Protein AF-A6BE42-F1 (afdb_monomer_lite)

Sequence (98 aa):
MLKKKLRGKSKFLRKMNELMEIYSRNQDTAFAYRELLGLEPLIKYEGERAMFDLNRASLLYDMERYREAENVLRRIPSINPMFDAMCESLRFKILDAK

pLDDT: mean 91.85, std 14.09, range [37.66, 98.56]

Organism: NCBI:txid411462

Secondary structure (DSSP, 8-state):
-------S--HHHHHHHHHHHHHHHH--HHHHHHHHHHTGGG--SHHHHHHHHHHHHHHHHHTT-HHHHHHHHTTPPP--HHHHHHHHHHHHHHHHT-

Foldseek 3Di:
DPCPDPPDPQPLVVQLVVLVVVCVPPVPLVVSLVVLVVSVVSDDDLVSVLVSLLVNLVSCVSVVVLVVSVVSLVPRDDDDPVSVVSSVVSVVVSVVSD

Radius of gyration: 13.94 Å; chains: 1; bounding box: 27×29×40 Å

Structure (mmCIF, N/CA/C/O backbone):
data_AF-A6BE42-F1
#
_entry.id   AF-A6BE42-F1
#
loop_
_atom_site.group_PDB
_atom_site.id
_atom_site.type_symbol
_atom_site.label_atom_id
_atom_site.label_alt_id
_atom_site.label_comp_id
_atom_site.label_asym_id
_atom_site.label_entity_id
_atom_site.label_seq_id
_atom_site.pdbx_PDB_ins_code
_atom_site.Cartn_x
_atom_site.Cartn_y
_atom_site.Cartn_z
_atom_site.occupancy
_atom_site.B_iso_or_equiv
_atom_site.auth_seq_id
_atom_site.auth_comp_id
_atom_site.auth_asym_id
_atom_site.auth_atom_id
_atom_site.pdbx_PDB_model_num
ATOM 1 N N . MET A 1 1 ? -16.103 17.849 18.910 1.00 37.66 1 MET A N 1
ATOM 2 C CA . MET A 1 1 ? -15.812 16.576 19.618 1.00 37.66 1 MET A CA 1
ATOM 3 C C . MET A 1 1 ? -14.912 15.695 18.751 1.00 37.66 1 MET A C 1
ATOM 5 O O . MET A 1 1 ? -15.426 14.985 17.906 1.00 37.66 1 MET A O 1
ATOM 9 N N . LEU A 1 2 ? -13.589 15.714 18.941 1.00 44.28 2 LEU A N 1
ATOM 10 C CA . LEU A 1 2 ? -12.653 14.813 18.236 1.00 44.28 2 LEU A CA 1
ATOM 11 C C . LEU A 1 2 ? -11.622 14.260 19.228 1.00 44.28 2 LEU A C 1
ATOM 13 O O . LEU A 1 2 ? -10.425 14.486 19.139 1.00 44.28 2 LEU A O 1
ATOM 17 N N . LYS A 1 3 ? -12.120 13.562 20.251 1.00 45.69 3 LYS A N 1
ATOM 18 C CA . LYS A 1 3 ? -11.299 12.725 21.136 1.00 45.69 3 LYS A CA 1
ATOM 19 C C . LYS A 1 3 ? -12.020 11.408 21.406 1.00 45.69 3 LYS A C 1
ATOM 21 O O . LYS A 1 3 ? -12.247 11.035 22.555 1.00 45.69 3 LYS A O 1
ATOM 26 N N . LYS A 1 4 ? -12.383 10.669 20.351 1.00 46.78 4 LYS A N 1
ATOM 27 C CA . LYS A 1 4 ? -12.580 9.223 20.519 1.00 46.78 4 LYS A CA 1
ATOM 28 C C . LYS A 1 4 ? -11.193 8.599 20.628 1.00 46.78 4 LYS A C 1
ATOM 30 O O . LYS A 1 4 ? -10.542 8.285 19.643 1.00 46.78 4 LYS A O 1
ATOM 35 N N . LYS A 1 5 ? -10.736 8.542 21.883 1.00 42.22 5 LYS A N 1
ATOM 36 C CA . LYS A 1 5 ? -9.596 7.777 22.389 1.00 42.22 5 LYS A CA 1
ATOM 37 C C . LYS A 1 5 ? -9.367 6.515 21.545 1.00 42.22 5 LYS A C 1
ATOM 39 O O . LYS A 1 5 ? -10.283 5.707 21.411 1.00 42.22 5 LYS A O 1
ATOM 44 N N . LEU A 1 6 ? -8.124 6.334 21.093 1.00 50.75 6 LEU A N 1
ATOM 45 C CA . LEU A 1 6 ? -7.497 5.120 20.540 1.00 50.75 6 LEU A CA 1
ATOM 46 C C . LEU A 1 6 ? -7.532 3.932 21.534 1.00 50.75 6 LEU A C 1
ATOM 48 O O . LEU A 1 6 ? -6.524 3.287 21.801 1.00 50.75 6 LEU A O 1
ATOM 52 N N . ARG A 1 7 ? -8.679 3.661 22.164 1.00 47.97 7 ARG A N 1
ATOM 53 C CA . ARG A 1 7 ? -8.839 2.670 23.240 1.00 47.97 7 ARG A CA 1
ATOM 54 C C . ARG A 1 7 ? -9.170 1.260 22.745 1.00 47.97 7 ARG A C 1
ATOM 56 O O . ARG A 1 7 ? -9.510 0.396 23.541 1.00 47.97 7 ARG A O 1
ATOM 63 N N . GLY A 1 8 ? -8.976 1.000 21.459 1.00 55.34 8 GLY A N 1
ATOM 64 C CA . GLY A 1 8 ? -8.802 -0.342 20.916 1.00 55.34 8 GLY A CA 1
ATOM 65 C C . GLY A 1 8 ? -7.827 -0.245 19.754 1.00 55.34 8 GLY A C 1
ATOM 66 O O . GLY A 1 8 ? -8.079 0.525 18.829 1.00 55.34 8 GLY A O 1
ATOM 67 N N . LYS A 1 9 ? -6.693 -0.957 19.813 1.00 73.44 9 LYS A N 1
ATOM 68 C CA . LYS A 1 9 ? -5.736 -1.031 18.696 1.00 73.44 9 LYS A CA 1
ATOM 69 C C . LYS A 1 9 ? -6.521 -1.394 17.435 1.00 73.44 9 LYS A C 1
ATOM 71 O O . LYS A 1 9 ? -7.232 -2.401 17.438 1.00 73.44 9 LYS A O 1
ATOM 76 N N . SER A 1 10 ? -6.446 -0.561 16.399 1.00 89.69 10 SER A N 1
ATOM 77 C CA . SER A 1 10 ? -7.158 -0.818 15.149 1.00 89.69 10 SER A CA 1
ATOM 78 C C . SER A 1 10 ? -6.841 -2.228 14.652 1.00 89.69 10 SER A C 1
ATOM 80 O O . SER A 1 10 ? -5.675 -2.594 14.484 1.00 89.69 10 SER A O 1
ATOM 82 N N . LYS A 1 11 ? -7.888 -3.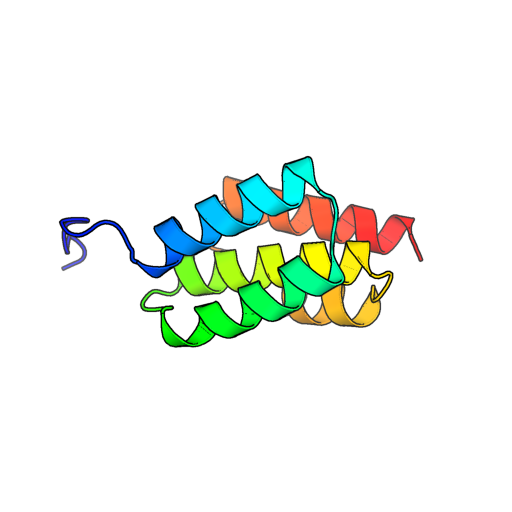038 14.450 1.00 93.62 11 LYS A N 1
ATOM 83 C CA . LYS A 1 11 ? -7.743 -4.401 13.923 1.00 93.62 11 LYS A CA 1
ATOM 84 C C . LYS A 1 11 ? -7.132 -4.366 12.522 1.00 93.62 11 LYS A C 1
ATOM 86 O O . LYS A 1 11 ? -6.317 -5.232 12.217 1.00 93.62 11 LYS A O 1
ATOM 91 N N . PHE A 1 12 ? -7.509 -3.363 11.727 1.00 95.56 12 PHE A N 1
ATOM 92 C CA . PHE A 1 12 ? -6.927 -3.092 10.421 1.00 95.56 12 PHE A CA 1
ATOM 93 C C . PHE A 1 12 ? -5.431 -2.795 10.547 1.00 95.56 12 PHE A C 1
ATOM 95 O O . PHE A 1 12 ? -4.638 -3.557 10.010 1.00 95.56 12 PHE A O 1
ATOM 102 N N . LEU A 1 13 ? -5.034 -1.783 11.333 1.00 93.25 13 LEU A N 1
ATOM 103 C CA . LEU A 1 13 ? -3.617 -1.403 11.452 1.00 93.25 13 LEU A CA 1
ATOM 104 C C . LEU A 1 13 ? -2.753 -2.551 11.976 1.00 93.25 13 LEU A C 1
ATOM 106 O O . LEU A 1 13 ? -1.649 -2.759 11.492 1.00 93.25 13 LEU A O 1
ATOM 110 N N . ARG A 1 14 ? -3.262 -3.340 12.930 1.00 94.62 14 ARG A N 1
ATOM 111 C CA . ARG A 1 1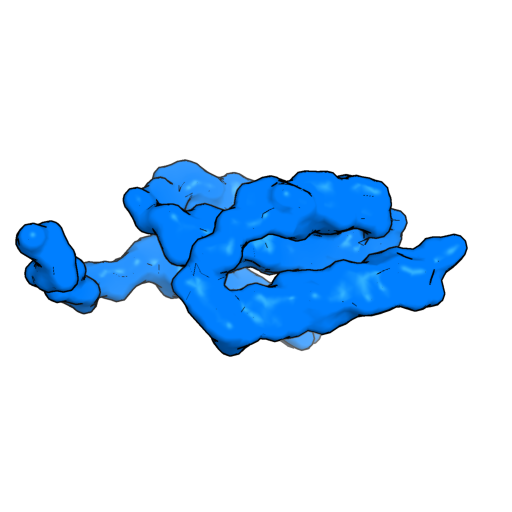4 ? -2.538 -4.514 13.429 1.00 94.62 14 ARG A CA 1
ATOM 112 C C . ARG A 1 14 ? -2.272 -5.531 12.317 1.00 94.62 14 ARG A C 1
ATOM 114 O O . ARG A 1 14 ? -1.140 -5.971 12.180 1.00 94.62 14 ARG A O 1
ATOM 121 N N . LYS A 1 15 ? -3.303 -5.898 11.549 1.00 96.62 15 LYS A N 1
ATOM 122 C CA . LYS A 1 15 ? -3.170 -6.870 10.453 1.00 96.62 15 LYS A CA 1
ATOM 123 C C . LYS A 1 15 ? -2.349 -6.324 9.287 1.00 96.62 15 LYS A C 1
ATOM 125 O O . LYS A 1 15 ? -1.601 -7.077 8.686 1.00 96.62 15 LYS A O 1
ATOM 130 N N . MET A 1 16 ? -2.466 -5.029 9.002 1.00 95.75 16 MET A N 1
ATOM 131 C CA . MET A 1 16 ? -1.665 -4.352 7.988 1.00 95.75 16 MET A CA 1
ATOM 132 C C . MET A 1 16 ? -0.181 -4.399 8.334 1.00 95.75 16 MET A C 1
ATOM 134 O O . MET A 1 16 ? 0.627 -4.799 7.510 1.00 95.75 16 MET A O 1
ATOM 138 N N . ASN A 1 17 ? 0.176 -4.029 9.565 1.00 94.06 17 ASN A N 1
ATOM 139 C CA . ASN A 1 17 ? 1.572 -4.025 9.995 1.00 94.06 17 ASN A CA 1
ATOM 140 C C . ASN A 1 17 ? 2.175 -5.434 9.956 1.00 94.06 17 ASN A C 1
ATOM 142 O O . ASN A 1 17 ? 3.292 -5.597 9.484 1.00 94.06 17 ASN A O 1
ATOM 146 N N . GLU A 1 18 ? 1.419 -6.445 10.396 1.00 96.00 18 GLU A N 1
ATOM 147 C CA . GLU A 1 18 ? 1.816 -7.857 10.310 1.00 96.00 18 GLU A CA 1
ATOM 148 C C . GLU A 1 18 ? 2.038 -8.293 8.852 1.00 96.00 18 GLU A C 1
ATOM 150 O O . GLU A 1 18 ? 3.059 -8.897 8.531 1.00 96.00 18 GLU A O 1
ATOM 155 N N . LEU A 1 19 ? 1.122 -7.926 7.951 1.00 96.88 19 LEU A N 1
ATOM 156 C CA . LEU A 1 19 ? 1.245 -8.217 6.525 1.00 96.88 19 LEU A CA 1
ATOM 157 C C . LEU A 1 19 ? 2.483 -7.554 5.905 1.00 96.88 19 LEU A C 1
ATOM 159 O O . LEU A 1 19 ? 3.228 -8.213 5.185 1.00 96.88 19 LEU A O 1
ATOM 163 N N . MET A 1 20 ? 2.720 -6.273 6.193 1.00 93.62 20 MET A N 1
ATOM 164 C CA . MET A 1 20 ? 3.863 -5.542 5.638 1.00 93.62 20 MET A CA 1
ATOM 165 C C . MET A 1 20 ? 5.198 -6.026 6.220 1.00 93.62 20 MET A C 1
ATOM 167 O O . MET A 1 20 ? 6.202 -6.036 5.512 1.00 93.62 20 MET A O 1
ATOM 171 N N . GLU A 1 21 ? 5.221 -6.490 7.474 1.00 95.75 21 GLU A N 1
ATOM 172 C CA . GLU A 1 21 ? 6.389 -7.157 8.059 1.00 95.75 21 GLU A CA 1
ATOM 173 C C . GLU A 1 21 ? 6.706 -8.469 7.328 1.00 95.75 21 GLU A C 1
ATOM 175 O O . GLU A 1 21 ? 7.860 -8.705 6.970 1.00 95.75 21 GLU A O 1
ATOM 180 N N . ILE A 1 22 ? 5.692 -9.295 7.048 1.00 95.25 22 ILE A N 1
ATOM 181 C CA . ILE A 1 22 ? 5.852 -10.518 6.248 1.00 95.25 22 ILE A CA 1
ATOM 182 C C . ILE A 1 22 ? 6.368 -10.172 4.848 1.00 95.25 22 ILE A C 1
ATOM 184 O O . ILE A 1 22 ? 7.380 -10.734 4.423 1.00 95.25 22 ILE A O 1
ATOM 188 N N . TYR A 1 23 ? 5.723 -9.210 4.178 1.00 95.94 23 TYR A N 1
ATOM 189 C CA . TYR A 1 23 ? 6.105 -8.763 2.840 1.00 95.94 23 TYR A CA 1
ATOM 190 C C . TYR A 1 23 ? 7.565 -8.302 2.785 1.00 95.94 23 TYR A C 1
ATOM 192 O O . TYR A 1 23 ? 8.316 -8.723 1.910 1.00 95.94 23 TYR A O 1
ATOM 200 N N . SER A 1 24 ? 8.011 -7.520 3.774 1.00 94.50 24 SER A N 1
ATOM 201 C CA . SER A 1 24 ? 9.395 -7.033 3.833 1.00 94.50 24 SER A CA 1
ATOM 202 C C . SER A 1 24 ? 10.443 -8.152 3.803 1.00 94.50 24 SER A C 1
ATOM 204 O O . SER A 1 24 ? 11.542 -7.944 3.291 1.00 94.50 24 SER A O 1
ATOM 206 N N . ARG A 1 25 ? 10.104 -9.344 4.313 1.00 94.81 25 ARG A N 1
ATOM 207 C CA . ARG A 1 25 ? 11.019 -10.489 4.413 1.00 94.81 25 ARG A CA 1
ATOM 208 C C . ARG A 1 25 ? 10.961 -11.402 3.199 1.00 94.81 25 ARG A C 1
ATOM 210 O O . ARG A 1 25 ? 11.991 -11.936 2.808 1.00 94.81 25 ARG A O 1
ATOM 217 N N . ASN A 1 26 ? 9.767 -11.630 2.655 1.00 92.94 26 ASN A N 1
ATOM 218 C CA . ASN A 1 26 ? 9.562 -12.618 1.597 1.00 92.94 26 ASN A CA 1
ATOM 219 C C . ASN A 1 26 ? 9.480 -12.009 0.190 1.00 92.94 26 ASN A C 1
ATOM 221 O O . ASN A 1 26 ? 9.662 -12.745 -0.773 1.00 92.94 26 ASN A O 1
ATOM 225 N N . GLN A 1 27 ? 9.223 -10.699 0.079 1.00 93.56 27 GLN A N 1
ATOM 226 C CA . GLN A 1 27 ? 9.058 -9.957 -1.176 1.00 93.56 27 GLN A CA 1
ATOM 227 C C . GLN A 1 27 ? 8.015 -10.581 -2.131 1.00 93.56 27 GLN A C 1
ATOM 229 O O . GLN A 1 27 ? 8.041 -10.352 -3.340 1.00 93.56 27 GLN A O 1
ATOM 234 N N . ASP A 1 28 ? 7.061 -11.361 -1.603 1.00 96.94 28 ASP A N 1
ATOM 235 C CA . ASP A 1 28 ? 5.978 -11.949 -2.398 1.00 96.94 28 ASP A CA 1
ATOM 236 C C . ASP A 1 28 ? 4.852 -10.925 -2.580 1.00 96.94 28 ASP A C 1
ATOM 238 O O . ASP A 1 28 ? 3.903 -10.826 -1.792 1.00 96.94 28 ASP A O 1
ATOM 242 N N . THR A 1 29 ? 4.989 -10.132 -3.638 1.00 96.69 29 THR A N 1
ATOM 243 C CA . THR A 1 29 ? 4.092 -9.013 -3.937 1.00 96.69 29 THR A CA 1
ATOM 244 C C . THR A 1 29 ? 2.676 -9.476 -4.280 1.00 96.69 29 THR A C 1
ATOM 246 O O . THR A 1 29 ? 1.699 -8.846 -3.870 1.00 96.69 29 THR A O 1
ATOM 249 N N . ALA A 1 30 ? 2.532 -10.600 -4.991 1.00 96.06 30 ALA A N 1
ATOM 250 C CA . ALA A 1 30 ? 1.225 -11.124 -5.384 1.00 96.06 30 ALA A CA 1
ATOM 251 C C . ALA A 1 30 ? 0.435 -11.624 -4.164 1.00 96.06 30 ALA A C 1
ATOM 253 O O . ALA A 1 30 ? -0.761 -11.337 -4.033 1.00 96.06 30 ALA A O 1
ATOM 254 N N . PHE A 1 31 ? 1.110 -12.325 -3.247 1.00 97.25 31 PHE A N 1
ATOM 255 C CA . PHE A 1 31 ? 0.542 -12.700 -1.956 1.00 97.25 31 PHE A CA 1
ATOM 256 C C . PHE A 1 31 ? 0.144 -11.462 -1.150 1.00 97.25 31 PHE A C 1
ATOM 258 O O . PHE A 1 31 ? -1.014 -11.346 -0.739 1.00 97.25 31 PHE A O 1
ATOM 265 N N . ALA A 1 32 ? 1.072 -10.515 -0.975 1.00 98.06 32 ALA A N 1
ATOM 266 C CA . ALA A 1 32 ? 0.835 -9.315 -0.183 1.00 98.06 32 ALA A CA 1
ATOM 267 C C . ALA A 1 32 ? -0.349 -8.501 -0.716 1.00 98.06 32 ALA A C 1
ATOM 269 O O . ALA A 1 32 ? -1.197 -8.062 0.060 1.00 98.06 32 ALA A O 1
ATOM 270 N N . TYR A 1 33 ? -0.466 -8.359 -2.039 1.00 98.38 33 TYR A N 1
ATOM 271 C CA . TYR A 1 33 ? -1.568 -7.633 -2.663 1.00 98.38 33 TYR A CA 1
ATOM 272 C C . TYR A 1 33 ? -2.920 -8.294 -2.391 1.00 98.38 33 TYR A C 1
ATOM 274 O O . TYR A 1 33 ? -3.881 -7.613 -2.030 1.00 98.38 33 TYR A O 1
ATOM 282 N N . ARG A 1 34 ? -3.011 -9.623 -2.523 1.00 98.31 34 ARG A N 1
ATOM 283 C CA . ARG A 1 34 ? -4.254 -10.357 -2.258 1.00 98.31 34 ARG A CA 1
ATOM 284 C C . ARG A 1 34 ? -4.678 -10.243 -0.794 1.00 98.31 34 ARG A C 1
ATOM 286 O O . ARG A 1 34 ? -5.840 -9.944 -0.522 1.00 98.31 34 ARG A O 1
ATOM 293 N N . GLU A 1 35 ? -3.748 -10.453 0.133 1.00 98.25 35 GLU A N 1
ATOM 294 C CA . GLU A 1 35 ? -4.032 -10.352 1.567 1.00 98.25 35 GLU A CA 1
ATOM 295 C C . GLU A 1 35 ? -4.413 -8.926 1.964 1.00 98.25 35 GLU A C 1
ATOM 297 O O . GLU A 1 35 ? -5.349 -8.739 2.743 1.00 98.25 35 GLU A O 1
ATOM 302 N N . LEU A 1 36 ? -3.755 -7.919 1.374 1.00 98.25 36 LEU A N 1
ATOM 303 C CA . LEU A 1 36 ? -4.077 -6.513 1.581 1.00 98.25 36 LEU A CA 1
ATOM 304 C C . LEU A 1 36 ? -5.546 -6.242 1.255 1.00 98.25 36 LEU A C 1
ATOM 306 O O . LEU A 1 36 ? -6.253 -5.698 2.100 1.00 98.25 36 LEU A O 1
ATOM 310 N N . LEU A 1 37 ? -6.029 -6.662 0.079 1.00 98.25 37 LEU A N 1
ATOM 311 C CA . LEU A 1 37 ? -7.432 -6.482 -0.317 1.00 98.25 37 LEU A CA 1
ATOM 312 C C . LEU A 1 37 ? -8.410 -7.128 0.678 1.00 98.25 37 LEU A C 1
ATOM 314 O O . LEU A 1 37 ? -9.459 -6.558 0.972 1.00 98.25 37 LEU A O 1
ATOM 318 N N . GLY A 1 38 ? -8.043 -8.267 1.273 1.00 98.38 38 GLY A N 1
ATOM 319 C CA . GLY A 1 38 ? -8.828 -8.915 2.328 1.00 98.38 38 GLY A CA 1
ATOM 320 C C . GLY A 1 38 ? -8.968 -8.088 3.616 1.00 98.38 38 GLY A C 1
ATOM 321 O O . GLY A 1 38 ? -9.860 -8.350 4.426 1.00 98.38 38 GLY A O 1
ATOM 322 N N . LEU A 1 39 ? -8.121 -7.073 3.817 1.00 97.94 39 LEU A N 1
ATOM 323 C CA . LEU A 1 39 ? -8.195 -6.156 4.956 1.00 97.94 39 LEU A CA 1
ATOM 324 C C . LEU A 1 39 ? -9.139 -4.970 4.725 1.00 97.94 39 LEU A C 1
ATOM 326 O O . LEU A 1 39 ? -9.497 -4.315 5.705 1.00 97.94 39 LEU A O 1
ATOM 330 N N . GLU A 1 40 ? -9.566 -4.696 3.486 1.00 97.62 40 GLU A N 1
ATOM 331 C CA . GLU A 1 40 ? -10.408 -3.535 3.153 1.00 97.62 40 GLU A CA 1
ATOM 332 C C . GLU A 1 40 ? -11.686 -3.436 4.016 1.00 97.62 40 GLU A C 1
ATOM 334 O O . GLU A 1 40 ? -11.951 -2.354 4.548 1.00 97.62 40 GLU A O 1
ATOM 339 N N . PRO A 1 41 ? -12.427 -4.530 4.304 1.00 98.12 41 PRO A N 1
ATOM 340 C CA . PRO A 1 41 ? -13.617 -4.473 5.162 1.00 98.12 41 PRO A CA 1
ATOM 341 C C . PRO A 1 41 ? -13.344 -4.086 6.624 1.00 98.12 41 PRO A C 1
ATOM 343 O O . PRO A 1 41 ? -14.277 -3.845 7.391 1.00 98.12 41 PRO A O 1
ATOM 346 N N . LEU A 1 42 ? -12.079 -4.084 7.059 1.00 96.88 42 LEU A N 1
ATOM 347 C CA . LEU A 1 42 ? -11.693 -3.732 8.426 1.00 96.88 42 LEU A CA 1
ATOM 348 C C . LEU A 1 42 ? -11.442 -2.231 8.611 1.00 96.88 42 LEU A C 1
ATOM 350 O O . LEU A 1 42 ? -11.283 -1.805 9.758 1.00 96.88 42 LEU A O 1
ATOM 354 N N . ILE A 1 43 ? -11.390 -1.460 7.520 1.00 96.12 43 ILE A N 1
ATOM 355 C CA . ILE A 1 43 ? -11.157 -0.014 7.523 1.00 96.12 43 ILE A CA 1
ATOM 356 C C . ILE A 1 43 ? -12.354 0.696 8.158 1.00 96.12 43 ILE A C 1
ATOM 358 O O . ILE A 1 43 ? -13.507 0.461 7.799 1.00 96.12 43 ILE A O 1
ATOM 362 N N . LYS A 1 44 ? -12.080 1.585 9.113 1.00 94.94 44 LYS A N 1
ATOM 363 C CA . LYS A 1 44 ? -13.094 2.361 9.841 1.00 94.94 44 LYS A CA 1
ATOM 364 C C . LYS A 1 44 ? -12.886 3.862 9.755 1.00 94.94 44 LYS A C 1
ATOM 366 O O . LYS A 1 44 ? -13.839 4.611 9.957 1.00 94.94 44 LYS A O 1
ATOM 371 N N . TYR A 1 45 ? -11.655 4.300 9.513 1.00 91.25 45 TYR A N 1
ATOM 372 C CA . TYR A 1 45 ? -11.293 5.712 9.536 1.00 91.25 45 TYR A CA 1
ATOM 373 C C . TYR A 1 45 ? -10.614 6.136 8.239 1.00 91.25 45 TYR A C 1
ATOM 375 O O . TYR A 1 45 ? -9.937 5.348 7.586 1.00 91.25 45 TYR A O 1
ATOM 383 N N . GLU A 1 46 ? -10.734 7.417 7.910 1.00 91.19 46 GLU A N 1
ATOM 384 C CA . GLU A 1 46 ? -10.111 8.005 6.722 1.00 91.19 46 GLU A CA 1
ATOM 385 C C . GLU A 1 46 ? -8.587 7.812 6.700 1.00 91.19 46 GLU A C 1
ATOM 387 O O . GLU A 1 46 ? -8.033 7.403 5.686 1.00 91.19 46 GLU A O 1
ATOM 392 N N . GLY A 1 47 ? -7.910 7.977 7.842 1.00 91.62 47 GLY A N 1
ATOM 393 C CA . GLY A 1 47 ? -6.468 7.716 7.934 1.00 91.62 47 GLY A CA 1
ATOM 394 C C . GLY A 1 47 ? -6.088 6.249 7.685 1.00 91.62 47 GLY A C 1
ATOM 395 O O . GLY A 1 47 ? -5.021 5.970 7.146 1.00 91.62 47 GLY A O 1
ATOM 396 N N . GLU A 1 48 ? -6.964 5.298 8.025 1.00 94.75 48 GLU A N 1
ATOM 397 C CA . GLU A 1 48 ? -6.757 3.880 7.697 1.00 94.75 48 GLU A CA 1
ATOM 398 C C . GLU A 1 48 ? -6.965 3.624 6.205 1.00 94.75 48 GLU A C 1
ATOM 400 O O . GLU A 1 48 ? -6.198 2.873 5.607 1.00 94.75 48 GLU A O 1
ATOM 405 N N . ARG A 1 49 ? -7.958 4.286 5.598 1.00 97.06 49 ARG A N 1
ATOM 406 C CA . ARG A 1 49 ? -8.190 4.237 4.153 1.00 97.06 49 ARG A CA 1
ATOM 407 C C . ARG A 1 49 ? -6.991 4.784 3.380 1.00 97.06 49 ARG A C 1
ATOM 409 O O . ARG A 1 49 ? -6.529 4.128 2.456 1.00 97.06 49 ARG A O 1
ATOM 416 N N . ALA A 1 50 ? -6.451 5.926 3.795 1.00 96.31 50 ALA A N 1
ATOM 417 C CA . ALA A 1 50 ? -5.270 6.515 3.175 1.00 96.31 50 ALA A CA 1
ATOM 418 C C . ALA A 1 50 ? -4.055 5.573 3.267 1.00 96.31 50 ALA A C 1
ATOM 420 O O . ALA A 1 50 ? -3.388 5.324 2.266 1.00 96.31 50 ALA A O 1
ATOM 421 N N . MET A 1 51 ? -3.811 4.973 4.439 1.00 95.81 51 MET A N 1
ATOM 422 C CA . MET A 1 51 ? -2.754 3.967 4.618 1.00 95.81 51 MET A CA 1
ATOM 423 C C . MET A 1 51 ? -2.974 2.721 3.750 1.00 95.81 51 MET A C 1
ATOM 425 O O . MET A 1 51 ? -2.021 2.218 3.157 1.00 95.81 51 MET A O 1
ATOM 429 N N . PHE A 1 52 ? -4.208 2.220 3.660 1.00 97.94 52 PHE A N 1
ATOM 430 C CA . PHE A 1 52 ? -4.558 1.108 2.774 1.00 97.94 52 PHE A CA 1
ATOM 431 C C . PHE A 1 52 ? -4.220 1.427 1.318 1.00 97.94 52 PHE A C 1
ATOM 433 O O . PHE A 1 52 ? -3.516 0.658 0.666 1.00 97.94 52 PHE A O 1
ATOM 440 N N . ASP A 1 53 ? -4.696 2.570 0.823 1.00 98.50 53 ASP A N 1
ATOM 441 C CA . ASP A 1 53 ? -4.518 2.970 -0.568 1.00 98.50 53 ASP A CA 1
ATOM 442 C C . ASP A 1 53 ? -3.034 3.232 -0.888 1.00 98.50 53 ASP A C 1
ATOM 444 O O . ASP A 1 53 ? -2.571 2.827 -1.953 1.00 98.50 53 ASP A O 1
ATOM 448 N N . LEU A 1 54 ? -2.252 3.805 0.039 1.00 98.38 54 LEU A N 1
ATOM 449 C CA . LEU A 1 54 ? -0.806 3.982 -0.146 1.00 98.38 54 LEU A CA 1
ATOM 450 C C . LEU A 1 54 ? -0.077 2.634 -0.262 1.00 98.38 54 LEU A C 1
ATOM 452 O O . LEU A 1 54 ? 0.677 2.434 -1.209 1.00 98.38 54 LEU A O 1
ATOM 456 N N . ASN A 1 55 ? -0.337 1.683 0.643 1.00 98.00 55 ASN A N 1
ATOM 457 C CA . 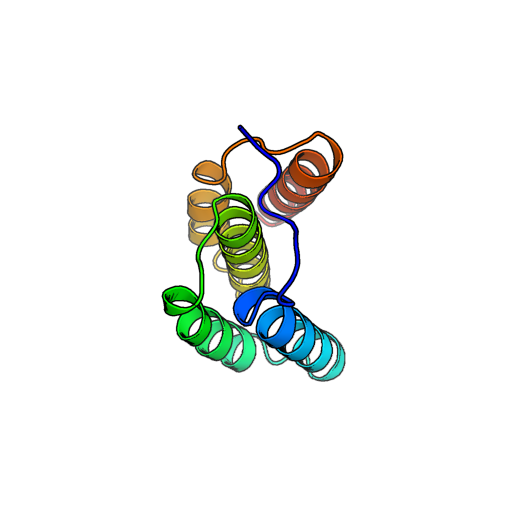ASN A 1 55 ? 0.273 0.347 0.560 1.00 98.00 55 ASN A CA 1
ATOM 458 C C . ASN A 1 55 ? -0.171 -0.398 -0.706 1.00 98.00 55 ASN A C 1
ATOM 460 O O . ASN A 1 55 ? 0.633 -1.067 -1.352 1.00 98.00 55 ASN A O 1
ATOM 464 N N . ARG A 1 56 ? -1.435 -0.234 -1.113 1.00 98.56 56 ARG A N 1
ATOM 465 C CA . ARG A 1 56 ? -1.952 -0.805 -2.360 1.00 98.56 56 ARG A CA 1
ATOM 466 C C . ARG A 1 56 ? -1.235 -0.231 -3.577 1.00 98.56 56 ARG A C 1
ATOM 468 O O . ARG A 1 56 ? -0.919 -0.986 -4.492 1.00 98.56 56 ARG A O 1
ATOM 475 N N . ALA A 1 57 ? -0.989 1.077 -3.597 1.00 98.56 57 ALA A N 1
ATOM 476 C CA . ALA A 1 57 ? -0.233 1.723 -4.660 1.00 98.56 57 ALA A CA 1
ATOM 477 C C . ALA A 1 57 ? 1.219 1.228 -4.704 1.00 98.56 57 ALA A C 1
ATOM 479 O O . ALA A 1 57 ? 1.702 0.930 -5.792 1.00 98.56 57 ALA A O 1
ATOM 480 N N . SER A 1 58 ? 1.882 1.073 -3.552 1.00 98.00 58 SER A N 1
ATOM 481 C CA . SER A 1 58 ? 3.245 0.524 -3.487 1.00 98.00 58 SER A CA 1
ATOM 482 C C . SER A 1 58 ? 3.316 -0.888 -4.066 1.00 98.00 58 SER A C 1
ATOM 484 O O . SER A 1 58 ? 4.129 -1.146 -4.941 1.00 98.00 58 SER A O 1
ATOM 486 N N . LEU A 1 59 ? 2.401 -1.779 -3.675 1.00 98.25 59 LEU A N 1
ATOM 487 C CA . LEU A 1 59 ? 2.373 -3.143 -4.215 1.00 98.25 59 LEU A CA 1
ATOM 488 C C . LEU A 1 59 ? 2.030 -3.172 -5.714 1.00 98.25 59 LEU A C 1
ATOM 490 O O . LEU A 1 59 ? 2.520 -4.024 -6.445 1.00 98.25 59 LEU A O 1
ATOM 494 N N . LEU A 1 60 ? 1.193 -2.248 -6.202 1.00 98.44 60 LEU A N 1
ATOM 495 C CA . LEU A 1 60 ? 0.956 -2.093 -7.643 1.00 98.44 60 LEU A CA 1
ATOM 496 C C . LEU A 1 60 ? 2.214 -1.636 -8.382 1.00 98.44 60 LEU A C 1
ATOM 498 O O . LEU A 1 60 ? 2.458 -2.122 -9.481 1.00 98.44 60 LEU A O 1
ATOM 502 N N . TYR A 1 61 ? 2.996 -0.732 -7.793 1.00 97.94 61 TYR A N 1
ATOM 503 C CA . TYR A 1 61 ? 4.290 -0.324 -8.333 1.00 97.94 61 TYR A CA 1
ATOM 504 C C . TYR A 1 61 ? 5.272 -1.502 -8.385 1.00 97.94 61 TYR A C 1
ATOM 506 O O . TYR A 1 61 ? 5.874 -1.723 -9.430 1.00 97.94 61 TYR A O 1
ATOM 514 N N . ASP A 1 62 ? 5.362 -2.296 -7.315 1.00 97.12 62 ASP A N 1
ATOM 515 C CA . ASP A 1 62 ? 6.238 -3.476 -7.247 1.00 97.12 62 ASP A CA 1
ATOM 516 C C . ASP A 1 62 ? 5.825 -4.573 -8.256 1.00 97.12 62 ASP A C 1
ATOM 518 O O . ASP A 1 62 ? 6.653 -5.363 -8.695 1.00 97.12 62 ASP A O 1
ATOM 522 N N . MET A 1 63 ? 4.553 -4.600 -8.677 1.00 97.56 63 MET A N 1
ATOM 523 C CA . MET A 1 63 ? 4.050 -5.436 -9.783 1.00 97.56 63 MET A CA 1
ATOM 524 C C . MET A 1 63 ? 4.166 -4.774 -11.170 1.00 97.56 63 MET A C 1
ATOM 526 O O . MET A 1 63 ? 3.525 -5.238 -12.111 1.00 97.56 63 MET A O 1
ATOM 530 N N . GLU A 1 64 ? 4.884 -3.656 -11.297 1.00 97.44 64 GLU A N 1
ATOM 531 C CA . GLU A 1 64 ? 5.046 -2.871 -12.537 1.00 97.44 64 GLU A CA 1
ATOM 532 C C . GLU A 1 64 ? 3.726 -2.313 -13.120 1.00 97.44 64 GLU A C 1
ATOM 534 O O . GLU A 1 64 ? 3.635 -1.860 -14.262 1.00 97.44 64 GLU A O 1
ATOM 539 N N . ARG A 1 65 ? 2.657 -2.268 -12.317 1.00 98.00 65 ARG A N 1
ATOM 540 C CA . ARG A 1 65 ? 1.331 -1.747 -12.700 1.00 98.00 65 ARG A CA 1
ATOM 541 C C . ARG A 1 65 ? 1.240 -0.243 -12.441 1.00 98.00 65 ARG A C 1
ATOM 543 O O . ARG A 1 65 ? 0.333 0.247 -11.761 1.00 98.00 65 ARG A O 1
ATOM 550 N N . TYR A 1 66 ? 2.172 0.515 -13.016 1.00 98.00 66 TYR A N 1
ATOM 551 C CA . TYR A 1 66 ? 2.404 1.936 -12.719 1.00 98.00 66 TYR A CA 1
ATOM 552 C C . TYR A 1 66 ? 1.178 2.836 -12.907 1.00 98.00 66 TYR A C 1
ATOM 554 O O . TYR A 1 66 ? 0.884 3.682 -12.061 1.00 98.00 66 TYR A O 1
ATOM 562 N N . ARG A 1 67 ? 0.411 2.630 -13.986 1.00 97.31 67 ARG A N 1
ATOM 563 C CA . ARG A 1 67 ? -0.821 3.398 -14.246 1.00 97.31 67 ARG A CA 1
ATOM 564 C C . ARG A 1 67 ? -1.860 3.196 -13.142 1.00 97.31 67 ARG A C 1
ATOM 566 O O . ARG A 1 67 ? -2.588 4.119 -12.786 1.00 97.31 67 ARG A O 1
ATOM 573 N N . GLU A 1 68 ? -1.960 1.986 -12.605 1.00 98.25 68 GLU A N 1
ATOM 574 C CA . GLU A 1 68 ? -2.907 1.682 -11.536 1.00 98.25 68 GLU A CA 1
ATOM 575 C C . GLU A 1 68 ? -2.434 2.236 -10.195 1.00 98.25 68 GLU A C 1
ATOM 577 O O . GLU A 1 68 ? -3.244 2.815 -9.472 1.00 98.25 68 GLU A O 1
ATOM 582 N N . ALA A 1 69 ? -1.135 2.133 -9.900 1.00 98.44 69 ALA A N 1
ATOM 583 C CA . ALA A 1 69 ? -0.534 2.738 -8.715 1.00 98.44 69 ALA A CA 1
ATOM 584 C C . ALA A 1 69 ? -0.787 4.258 -8.670 1.00 98.44 69 ALA A C 1
ATOM 586 O O . ALA A 1 69 ? -1.285 4.785 -7.674 1.00 98.44 69 ALA A O 1
ATOM 587 N N . GLU A 1 70 ? -0.554 4.953 -9.785 1.00 97.94 70 GLU A N 1
ATOM 588 C CA . GLU A 1 70 ? -0.814 6.390 -9.929 1.00 97.94 70 GLU A CA 1
ATOM 589 C C . GLU A 1 70 ? -2.296 6.744 -9.736 1.00 97.94 70 GLU A C 1
ATOM 591 O O . GLU A 1 70 ? -2.630 7.700 -9.028 1.00 97.94 70 GLU A O 1
ATOM 596 N N . ASN A 1 71 ? -3.204 5.952 -10.316 1.00 98.19 71 ASN A N 1
ATOM 597 C CA .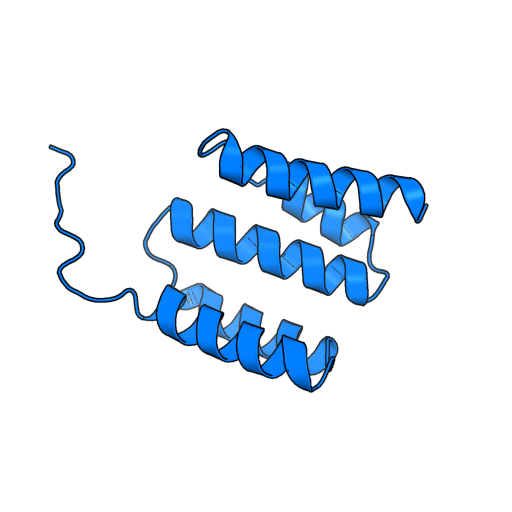 ASN A 1 71 ? -4.646 6.150 -10.163 1.00 98.19 71 ASN A CA 1
ATOM 598 C C . ASN A 1 71 ? -5.104 6.030 -8.705 1.00 98.19 71 ASN A C 1
ATOM 600 O O . ASN A 1 71 ? -6.011 6.760 -8.296 1.00 98.19 71 ASN A O 1
ATOM 604 N N . VAL A 1 72 ? -4.500 5.120 -7.933 1.00 98.31 72 VAL A N 1
ATOM 605 C CA . VAL A 1 72 ? -4.765 4.991 -6.496 1.00 98.31 72 VAL A CA 1
ATOM 606 C C . VAL A 1 72 ? -4.225 6.210 -5.754 1.00 98.31 72 VAL A C 1
ATOM 608 O O . VAL A 1 72 ? -4.999 6.875 -5.068 1.00 98.31 72 VAL A O 1
ATOM 611 N N . LEU A 1 73 ? -2.956 6.581 -5.965 1.00 97.75 73 LEU A N 1
ATOM 612 C CA . LEU A 1 73 ? -2.339 7.749 -5.320 1.00 97.75 73 LEU A CA 1
ATOM 613 C C . LEU A 1 73 ? -3.107 9.048 -5.576 1.00 97.75 73 LEU A C 1
ATOM 615 O O . LEU A 1 73 ? -3.203 9.898 -4.695 1.00 97.75 73 LEU A O 1
ATOM 619 N N . ARG A 1 74 ? -3.675 9.237 -6.772 1.00 96.88 74 ARG A N 1
ATOM 620 C CA . ARG A 1 74 ? -4.468 10.436 -7.102 1.00 96.88 74 ARG A CA 1
ATOM 621 C C . ARG A 1 74 ? -5.730 10.587 -6.242 1.00 96.88 74 ARG A C 1
ATOM 623 O O . ARG A 1 74 ? -6.268 11.683 -6.153 1.00 96.88 74 ARG A O 1
ATOM 630 N N . ARG A 1 75 ? -6.230 9.498 -5.655 1.00 95.25 75 ARG A N 1
ATOM 631 C CA . ARG A 1 75 ? -7.450 9.489 -4.832 1.00 95.25 75 ARG A CA 1
ATOM 632 C C . ARG A 1 75 ? -7.169 9.620 -3.339 1.00 95.25 75 ARG A C 1
ATOM 634 O O . ARG A 1 75 ? -8.115 9.805 -2.582 1.00 95.25 75 ARG A O 1
ATOM 641 N N . ILE A 1 76 ? -5.907 9.512 -2.926 1.00 96.62 76 ILE A N 1
ATOM 642 C CA . ILE A 1 76 ? -5.522 9.660 -1.526 1.00 96.62 76 ILE A CA 1
ATOM 643 C C . ILE A 1 76 ? -5.638 11.146 -1.150 1.00 96.62 76 ILE A C 1
ATOM 645 O O . ILE A 1 76 ? -4.974 11.972 -1.783 1.00 96.62 76 ILE A O 1
ATOM 649 N N . PRO A 1 77 ? -6.482 11.511 -0.166 1.00 93.62 77 PRO A N 1
ATOM 650 C CA . PRO A 1 77 ? -6.574 12.891 0.295 1.00 93.62 77 PRO A CA 1
ATOM 651 C C . PRO A 1 77 ? -5.299 13.290 1.049 1.00 93.62 77 PRO A C 1
ATOM 653 O O . PRO A 1 77 ? -4.625 12.442 1.633 1.00 93.62 77 PRO A O 1
ATOM 656 N N . SER A 1 78 ? -4.993 14.589 1.074 1.00 94.06 78 SER A N 1
ATOM 657 C CA . SER A 1 78 ? -3.950 15.120 1.960 1.00 94.06 78 SER A CA 1
ATOM 658 C C . SER A 1 78 ? -4.374 14.916 3.417 1.00 94.06 78 SER A C 1
ATOM 660 O O . SER A 1 78 ? -5.485 15.285 3.801 1.00 94.06 78 SER A O 1
ATOM 662 N N . ILE A 1 79 ? -3.505 14.292 4.217 1.00 91.00 79 ILE A N 1
ATOM 663 C CA . ILE A 1 79 ? -3.785 13.978 5.630 1.00 91.00 79 ILE A CA 1
ATOM 664 C C . ILE A 1 79 ? -2.911 14.828 6.549 1.00 91.00 79 ILE A C 1
ATOM 666 O O . ILE A 1 79 ? -3.392 15.413 7.520 1.00 91.00 79 ILE A O 1
ATOM 670 N N . ASN A 1 80 ? -1.605 14.833 6.289 1.00 93.06 80 ASN A N 1
ATOM 671 C CA . ASN A 1 80 ? -0.609 15.631 6.993 1.00 93.06 80 ASN A CA 1
ATOM 672 C C . ASN A 1 80 ? 0.705 15.633 6.189 1.0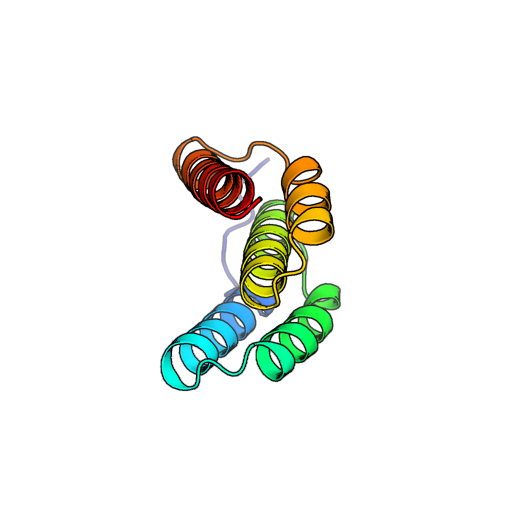0 93.06 80 ASN A C 1
ATOM 674 O O . ASN A 1 80 ? 0.940 14.696 5.425 1.00 93.06 80 ASN A O 1
ATOM 678 N N . PRO A 1 81 ? 1.614 16.597 6.426 1.00 97.31 81 PRO A N 1
ATOM 679 C CA . PRO A 1 81 ? 2.820 16.747 5.609 1.00 97.31 81 PRO A CA 1
ATOM 680 C C . PRO A 1 81 ? 3.728 15.510 5.546 1.00 97.31 81 PRO A C 1
ATOM 682 O O . PRO A 1 81 ? 4.320 15.239 4.507 1.00 97.31 81 PRO A O 1
ATOM 685 N N . MET A 1 82 ? 3.841 14.739 6.636 1.00 95.06 82 MET A N 1
ATOM 686 C CA . MET A 1 82 ? 4.675 13.530 6.655 1.00 95.06 82 MET A CA 1
ATOM 687 C C . MET A 1 82 ? 4.072 12.433 5.772 1.00 95.06 82 MET A C 1
ATOM 689 O O . MET A 1 82 ? 4.789 11.759 5.036 1.00 95.06 82 MET A O 1
ATOM 693 N N . PHE A 1 83 ? 2.754 12.251 5.841 1.00 94.62 83 PHE A N 1
ATOM 694 C CA . PHE A 1 83 ? 2.053 11.268 5.025 1.00 94.62 83 PHE A CA 1
ATOM 695 C C . PHE A 1 83 ? 2.034 11.659 3.544 1.00 94.62 83 PHE A C 1
ATOM 697 O O . PHE A 1 83 ? 2.280 10.821 2.675 1.00 94.62 83 PHE A O 1
ATOM 704 N N . ASP A 1 84 ? 1.827 12.942 3.267 1.00 96.25 84 ASP A N 1
ATOM 705 C CA . ASP A 1 84 ? 1.828 13.478 1.911 1.00 96.25 84 ASP A CA 1
ATOM 706 C C . ASP A 1 84 ? 3.214 13.307 1.265 1.00 96.25 84 ASP A C 1
ATOM 708 O O . ASP A 1 84 ? 3.308 12.861 0.124 1.00 96.25 84 ASP A O 1
ATOM 712 N N . ALA A 1 85 ? 4.301 13.519 2.018 1.00 97.94 85 ALA A N 1
ATOM 713 C CA . ALA A 1 85 ? 5.663 13.263 1.545 1.00 97.94 85 ALA A CA 1
ATOM 714 C C . ALA A 1 85 ? 5.912 11.788 1.167 1.00 97.94 85 ALA A C 1
ATOM 716 O O . ALA A 1 85 ? 6.629 11.515 0.203 1.00 97.94 85 ALA A O 1
ATOM 717 N N . MET A 1 86 ? 5.307 10.828 1.880 1.00 97.44 86 MET A N 1
ATOM 718 C CA . MET A 1 86 ? 5.383 9.409 1.501 1.00 97.44 86 MET A CA 1
ATOM 719 C C . MET A 1 86 ? 4.650 9.135 0.182 1.00 97.44 86 MET A C 1
ATOM 721 O O . MET A 1 86 ? 5.167 8.407 -0.666 1.00 97.44 86 MET A O 1
ATOM 725 N N . CYS A 1 87 ? 3.475 9.742 -0.014 1.00 98.12 87 CYS A N 1
ATOM 726 C CA . CYS A 1 87 ? 2.735 9.636 -1.271 1.00 98.12 87 CYS A CA 1
ATOM 727 C C . CYS A 1 87 ? 3.540 10.226 -2.436 1.00 98.12 87 CYS A C 1
ATOM 729 O O . CYS A 1 87 ? 3.682 9.575 -3.470 1.00 98.12 8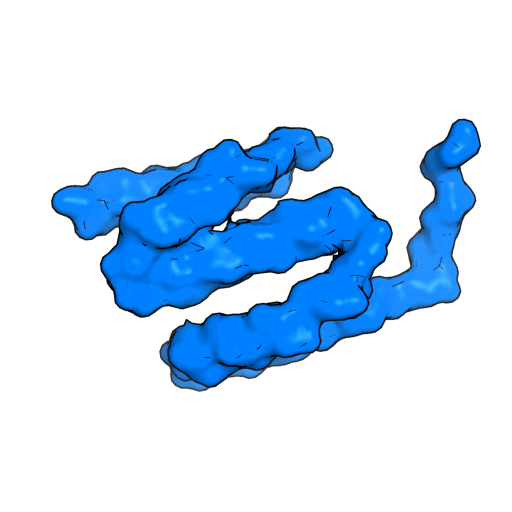7 CYS A O 1
ATOM 731 N N . GLU A 1 88 ? 4.114 11.418 -2.253 1.00 97.94 88 GLU A N 1
ATOM 732 C CA . GLU A 1 88 ? 4.941 12.076 -3.269 1.00 97.94 88 GLU A CA 1
ATOM 733 C C . GLU A 1 88 ? 6.205 11.275 -3.590 1.00 97.94 88 GLU A C 1
ATOM 735 O O . GLU A 1 88 ? 6.533 11.100 -4.761 1.00 97.94 88 GLU A O 1
ATOM 740 N N . SER A 1 89 ? 6.871 10.690 -2.588 1.00 98.19 89 SER A N 1
ATOM 741 C CA . SER A 1 89 ? 8.018 9.805 -2.825 1.00 98.19 89 SER A CA 1
ATOM 742 C C . SER A 1 89 ? 7.665 8.641 -3.758 1.00 98.19 89 SER A C 1
ATOM 744 O O . SER A 1 89 ? 8.428 8.339 -4.676 1.00 98.19 89 SER A O 1
ATOM 746 N N . LEU A 1 90 ? 6.496 8.016 -3.578 1.00 98.12 90 LEU A N 1
ATOM 747 C CA . LEU A 1 90 ? 6.044 6.957 -4.479 1.00 98.12 90 LEU A CA 1
ATOM 748 C C . LEU A 1 90 ? 5.647 7.495 -5.862 1.00 98.12 90 LEU A C 1
ATOM 750 O O . LEU A 1 90 ? 5.950 6.845 -6.861 1.00 98.12 90 LEU A O 1
ATOM 754 N N . ARG A 1 91 ? 5.024 8.682 -5.953 1.00 97.62 91 ARG A N 1
ATOM 755 C CA . ARG A 1 91 ? 4.744 9.325 -7.252 1.00 97.62 91 ARG A CA 1
ATOM 756 C C . ARG A 1 91 ? 6.024 9.534 -8.054 1.00 97.62 91 ARG A C 1
ATOM 758 O O . ARG A 1 91 ? 6.038 9.203 -9.234 1.00 97.62 91 ARG A O 1
ATOM 765 N N . PHE A 1 92 ? 7.089 10.030 -7.423 1.00 97.69 92 PHE A N 1
ATOM 766 C CA . PHE A 1 92 ? 8.377 10.215 -8.091 1.00 97.69 92 PHE A CA 1
ATOM 767 C C . PHE A 1 92 ? 8.944 8.897 -8.619 1.00 97.69 92 PHE A C 1
ATOM 769 O O . PHE A 1 92 ? 9.334 8.845 -9.778 1.00 97.69 92 PHE A O 1
ATOM 776 N N . LYS A 1 93 ? 8.909 7.819 -7.824 1.00 97.88 93 LYS A N 1
ATOM 777 C CA . LYS A 1 93 ? 9.335 6.485 -8.286 1.00 97.88 93 LYS A CA 1
ATOM 778 C C . LYS A 1 93 ? 8.529 6.001 -9.492 1.00 97.88 93 LYS A C 1
ATOM 780 O O . LYS A 1 93 ? 9.096 5.483 -10.443 1.00 97.88 93 LYS A O 1
ATOM 785 N N . ILE A 1 94 ? 7.208 6.190 -9.470 1.00 97.31 94 ILE A N 1
ATOM 786 C CA . ILE A 1 94 ? 6.330 5.827 -10.593 1.00 97.31 94 ILE A CA 1
ATOM 787 C C . ILE A 1 94 ? 6.668 6.632 -11.854 1.00 97.31 94 ILE A C 1
ATOM 789 O O . ILE A 1 94 ? 6.571 6.090 -12.948 1.00 97.31 94 ILE A O 1
ATOM 793 N N . LEU A 1 95 ? 7.001 7.917 -11.720 1.00 95.00 95 LEU A N 1
ATOM 794 C CA . LEU A 1 95 ? 7.374 8.762 -12.856 1.00 95.00 95 LEU A CA 1
ATOM 795 C C . LEU A 1 95 ? 8.734 8.372 -13.442 1.00 95.00 95 LEU A C 1
ATOM 797 O O . LEU A 1 95 ? 8.862 8.361 -14.656 1.00 95.00 95 LEU A O 1
ATOM 801 N N . ASP A 1 96 ? 9.707 8.046 -12.592 1.00 95.81 96 ASP A N 1
ATOM 802 C CA . ASP A 1 96 ? 11.056 7.626 -12.998 1.00 95.81 96 ASP A CA 1
ATOM 803 C C . ASP A 1 96 ? 11.068 6.254 -13.697 1.00 95.81 96 ASP A C 1
ATOM 805 O O . ASP A 1 96 ? 11.883 6.004 -14.576 1.00 95.81 96 ASP A O 1
ATOM 809 N N . ALA A 1 97 ? 10.129 5.373 -13.338 1.00 91.69 97 ALA A N 1
ATOM 810 C CA . ALA A 1 97 ? 9.992 4.041 -13.926 1.00 91.69 97 ALA A CA 1
ATOM 811 C C . ALA A 1 97 ? 9.215 3.998 -15.264 1.00 91.69 97 ALA A C 1
ATOM 813 O O . ALA A 1 97 ? 9.081 2.919 -15.843 1.00 91.69 97 ALA A O 1
ATOM 814 N N . LYS A 1 98 ? 8.655 5.125 -15.728 1.00 78.75 98 LYS A N 1
ATOM 815 C CA . LYS A 1 98 ? 7.903 5.243 -16.993 1.00 78.75 98 LYS A CA 1
ATOM 816 C C . LYS A 1 98 ? 8.791 5.749 -18.124 1.00 78.75 98 LYS A C 1
ATOM 818 O O . LYS A 1 98 ? 8.617 5.232 -19.249 1.00 78.75 98 LYS A O 1
#